Protein AF-A0A5M4D8Q6-F1 (afdb_monomer)

Solvent-accessible surface area (backbone atoms only — not comparable to full-atom values): 7150 Å² total; per-residue (Å²): 135,57,78,67,56,60,52,72,75,38,63,67,59,57,53,52,53,50,51,51,53,50,52,52,51,51,51,49,52,65,60,58,70,63,72,73,56,84,80,39,69,74,54,36,68,34,76,40,55,29,28,26,74,84,74,64,50,70,49,75,44,43,38,43,59,52,50,52,53,61,66,71,42,83,76,75,71,53,87,88,40,45,39,64,17,92,81,54,85,54,40,50,34,22,37,47,70,52,62,68,62,36,52,53,50,41,50,52,52,40,54,51,52,49,56,53,51,53,51,59,63,74,76,108

pLDDT: mean 82.24, std 10.49, range [44.69, 95.62]

Secondary structure (DSSP, 8-state):
--HHHHHHH-HHHHHHHHHHHHHHHHHHHHHHGGG--TT-HHHHT-EEEEEETTT--EEEEEHHHHHHHHHHSSSPPPTTT-EEPTTTTT-EEEEESSHHHHHHHHHHHHHHHHHHHHHHHHT-

Structure (mmCIF, N/CA/C/O backbone):
data_AF-A0A5M4D8Q6-F1
#
_entry.id   AF-A0A5M4D8Q6-F1
#
loop_
_atom_site.group_PDB
_atom_site.id
_atom_site.type_symbol
_atom_site.label_atom_id
_atom_site.label_alt_id
_atom_site.label_comp_id
_atom_site.label_asym_id
_atom_site.label_entity_id
_atom_site.label_seq_id
_atom_site.pdbx_PDB_ins_code
_atom_site.Cartn_x
_atom_site.Cartn_y
_atom_site.Cartn_z
_atom_site.occupancy
_atom_site.B_iso_or_equiv
_atom_site.auth_seq_id
_atom_site.auth_comp_id
_atom_site.auth_asym_id
_atom_site.auth_atom_id
_atom_site.pdbx_PDB_model_num
ATOM 1 N N . MET A 1 1 ? 43.611 3.342 -40.815 1.00 54.69 1 MET A N 1
ATOM 2 C CA . MET A 1 1 ? 42.755 2.154 -41.016 1.00 54.69 1 MET A CA 1
ATOM 3 C C . MET A 1 1 ? 41.377 2.501 -40.494 1.00 54.69 1 MET A C 1
ATOM 5 O O . MET A 1 1 ? 41.271 2.893 -39.338 1.00 54.69 1 MET A O 1
ATOM 9 N N . GLY A 1 2 ? 40.369 2.525 -41.364 1.00 78.69 2 GLY A N 1
ATOM 10 C CA . GLY A 1 2 ? 39.044 3.018 -40.995 1.00 78.69 2 GLY A CA 1
ATOM 11 C C . GLY A 1 2 ? 38.310 2.025 -40.098 1.00 78.69 2 GLY A C 1
ATOM 12 O O . GLY A 1 2 ? 38.501 0.818 -40.215 1.00 78.69 2 GLY A O 1
ATOM 13 N N . VAL A 1 3 ? 37.409 2.518 -39.246 1.00 66.62 3 VAL A N 1
ATOM 14 C CA . VAL A 1 3 ? 36.523 1.686 -38.402 1.00 66.62 3 VAL A CA 1
ATOM 15 C C . VAL A 1 3 ? 35.747 0.652 -39.244 1.00 66.62 3 VAL A C 1
ATOM 17 O O . VAL A 1 3 ? 35.427 -0.437 -38.779 1.00 66.62 3 VAL A O 1
ATOM 20 N N . ARG A 1 4 ? 35.519 0.967 -40.525 1.00 69.12 4 ARG A N 1
ATOM 21 C CA . ARG A 1 4 ? 34.880 0.099 -41.523 1.00 69.12 4 ARG A CA 1
ATOM 22 C C . ARG A 1 4 ? 35.734 -1.114 -41.934 1.00 69.12 4 ARG A C 1
ATOM 24 O O . ARG A 1 4 ? 35.166 -2.182 -42.127 1.00 69.12 4 ARG A O 1
ATOM 31 N N . ASP A 1 5 ? 37.064 -0.991 -42.005 1.00 70.75 5 ASP A N 1
ATOM 32 C CA . ASP A 1 5 ? 37.962 -2.109 -42.365 1.00 70.75 5 ASP A CA 1
ATOM 33 C C . ASP A 1 5 ? 38.034 -3.162 -41.253 1.00 70.75 5 ASP A C 1
ATOM 35 O O . ASP A 1 5 ? 38.024 -4.366 -41.505 1.00 70.75 5 ASP A O 1
ATOM 39 N N . VAL A 1 6 ? 38.049 -2.705 -39.999 1.00 66.12 6 VAL A N 1
ATOM 40 C CA . VAL A 1 6 ? 38.068 -3.582 -38.820 1.00 66.12 6 VAL A CA 1
ATOM 41 C C . VAL A 1 6 ? 36.744 -4.343 -38.682 1.00 66.12 6 VAL A C 1
ATOM 43 O O . VAL A 1 6 ? 36.757 -5.520 -38.320 1.00 66.12 6 VAL A O 1
ATOM 46 N N . LEU A 1 7 ? 35.616 -3.710 -39.035 1.00 63.84 7 LEU A N 1
ATOM 47 C CA . LEU A 1 7 ? 34.303 -4.362 -39.058 1.00 63.84 7 LEU A CA 1
ATOM 48 C C . LEU A 1 7 ? 34.207 -5.460 -40.127 1.00 63.84 7 LEU A C 1
ATOM 50 O O . LEU A 1 7 ? 33.624 -6.508 -39.865 1.00 63.84 7 LEU A O 1
ATOM 54 N N . ASN A 1 8 ? 34.788 -5.243 -41.310 1.00 73.25 8 ASN A N 1
ATOM 55 C CA . ASN A 1 8 ? 34.714 -6.210 -42.409 1.00 73.25 8 ASN A CA 1
ATOM 56 C C . ASN A 1 8 ? 35.689 -7.390 -42.231 1.00 73.25 8 ASN A C 1
ATOM 58 O O . ASN A 1 8 ? 35.436 -8.493 -42.703 1.00 73.25 8 ASN A O 1
ATOM 62 N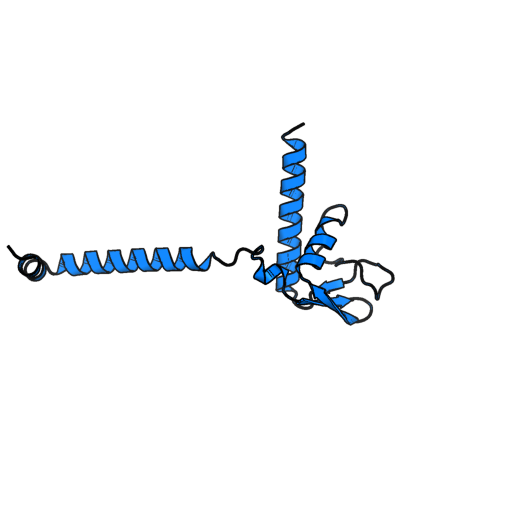 N . SER A 1 9 ? 36.798 -7.174 -41.517 1.00 77.62 9 SER A N 1
ATOM 63 C CA . SER A 1 9 ? 37.816 -8.198 -41.247 1.00 77.62 9 SER A CA 1
ATOM 64 C C . SER A 1 9 ? 37.359 -9.271 -40.249 1.00 77.62 9 SER A C 1
ATOM 66 O O . SER A 1 9 ? 37.830 -10.409 -40.308 1.00 77.62 9 SER A O 1
ATOM 68 N N . LYS A 1 10 ? 36.486 -8.922 -39.295 1.00 80.62 10 LYS A N 1
ATOM 69 C CA . LYS A 1 10 ? 36.161 -9.772 -38.139 1.00 80.62 10 LYS A CA 1
ATOM 70 C C . LYS A 1 10 ? 34.670 -9.685 -37.787 1.00 80.62 10 LYS A C 1
ATOM 72 O O . LYS A 1 10 ? 34.307 -8.982 -36.842 1.00 80.62 10 LYS A O 1
ATOM 77 N N . PRO A 1 11 ? 33.801 -10.447 -38.477 1.00 79.75 11 PRO A N 1
ATOM 78 C CA . PRO A 1 11 ? 32.352 -10.397 -38.260 1.00 79.75 11 PRO A CA 1
ATOM 79 C C . PRO A 1 11 ? 31.939 -10.750 -36.822 1.00 79.75 11 PRO A C 1
ATOM 81 O O . PRO A 1 11 ? 30.943 -10.234 -36.327 1.00 79.75 11 PRO A O 1
ATOM 84 N N . TRP A 1 12 ? 32.728 -11.557 -36.105 1.00 87.50 12 TRP A N 1
ATOM 85 C CA . TRP A 1 12 ? 32.473 -11.918 -34.703 1.00 87.50 12 TRP A CA 1
ATOM 86 C C . TRP A 1 12 ? 32.467 -10.718 -33.739 1.00 87.50 12 TRP A C 1
ATOM 88 O O . TRP A 1 12 ? 31.796 -10.775 -32.712 1.00 87.50 12 TRP A O 1
ATOM 98 N N . ILE A 1 13 ? 33.161 -9.622 -34.077 1.00 84.44 13 ILE A N 1
ATOM 99 C CA . ILE A 1 13 ? 33.186 -8.393 -33.267 1.00 84.44 13 ILE A CA 1
ATOM 100 C C . ILE A 1 13 ? 31.828 -7.681 -33.319 1.00 84.44 13 ILE A C 1
ATOM 102 O O . ILE A 1 13 ? 31.370 -7.131 -32.320 1.00 84.44 13 ILE A O 1
ATOM 106 N N . ALA A 1 14 ? 31.143 -7.716 -34.465 1.00 80.38 14 ALA A N 1
ATOM 107 C CA . ALA A 1 14 ? 29.808 -7.134 -34.581 1.00 80.38 14 ALA A CA 1
ATOM 108 C C . ALA A 1 14 ? 28.795 -7.882 -33.697 1.00 80.38 14 ALA A C 1
ATOM 110 O O . ALA A 1 14 ? 27.974 -7.256 -33.029 1.00 80.38 14 ALA A O 1
ATOM 111 N N . TRP A 1 15 ? 28.902 -9.213 -33.629 1.00 88.06 15 TRP A N 1
ATOM 112 C CA . TRP A 1 15 ? 28.044 -10.047 -32.785 1.00 88.06 15 TRP A CA 1
ATOM 113 C C . TRP A 1 15 ? 28.267 -9.812 -31.289 1.00 88.06 15 TRP A C 1
ATOM 115 O O . TRP A 1 15 ? 27.294 -9.730 -30.541 1.00 88.06 15 TRP A O 1
ATOM 125 N N . THR A 1 16 ? 29.515 -9.654 -30.836 1.00 90.81 16 THR A N 1
ATOM 126 C CA . THR A 1 16 ? 29.800 -9.358 -29.421 1.00 90.81 16 THR A CA 1
ATOM 127 C C . THR A 1 16 ? 29.303 -7.979 -29.009 1.00 90.81 16 THR A C 1
ATOM 129 O O . THR A 1 16 ? 28.709 -7.848 -27.940 1.00 90.81 16 THR A O 1
ATOM 132 N N . VAL A 1 17 ? 29.472 -6.961 -29.857 1.00 88.94 17 VAL A N 1
ATOM 133 C CA . VAL A 1 17 ? 28.940 -5.615 -29.589 1.00 88.94 17 VAL A CA 1
ATOM 134 C C . VAL A 1 17 ? 27.410 -5.623 -29.565 1.00 88.94 17 VAL A C 1
ATOM 136 O O . VAL A 1 17 ? 26.814 -5.009 -28.681 1.00 88.94 17 VAL A O 1
ATOM 139 N N . ALA A 1 18 ? 26.765 -6.357 -30.476 1.00 89.56 18 ALA A N 1
ATOM 140 C CA . ALA A 1 18 ? 25.313 -6.511 -30.482 1.00 89.56 18 ALA A CA 1
ATOM 141 C C . ALA A 1 18 ? 24.803 -7.204 -29.207 1.00 89.56 18 ALA A C 1
ATOM 143 O O . ALA A 1 18 ? 23.870 -6.710 -28.576 1.00 89.56 18 ALA A O 1
ATOM 144 N N . LEU A 1 19 ? 25.446 -8.295 -28.775 1.00 94.06 19 LEU A N 1
ATOM 145 C CA . LEU A 1 19 ? 25.101 -8.983 -27.524 1.00 94.06 19 LEU A CA 1
ATOM 146 C C . LEU A 1 19 ? 25.280 -8.083 -26.300 1.00 94.06 19 LEU A C 1
ATOM 148 O O . LEU A 1 19 ? 24.433 -8.082 -25.409 1.00 94.06 19 LEU A O 1
ATOM 152 N N . LEU A 1 20 ? 26.353 -7.292 -26.269 1.00 95.31 20 LEU A N 1
ATOM 153 C CA . LEU A 1 20 ? 26.600 -6.336 -25.196 1.00 95.31 20 LEU A CA 1
ATOM 154 C C . LEU A 1 20 ? 25.507 -5.259 -25.153 1.00 95.31 20 LEU A C 1
ATOM 156 O O . LEU A 1 20 ? 24.962 -4.979 -24.088 1.00 95.31 20 LEU A O 1
ATOM 160 N N . ALA A 1 21 ? 25.143 -4.695 -26.307 1.00 94.12 21 ALA A N 1
ATOM 161 C CA . ALA A 1 21 ? 24.087 -3.692 -26.406 1.00 94.12 21 ALA A CA 1
ATOM 162 C C . ALA A 1 21 ? 22.726 -4.245 -25.950 1.00 94.12 21 ALA A C 1
ATOM 164 O O . ALA A 1 21 ? 22.018 -3.584 -25.190 1.00 94.12 21 ALA A O 1
ATOM 165 N N . VAL A 1 22 ? 22.387 -5.479 -26.344 1.00 95.62 22 VAL A N 1
ATOM 166 C CA . VAL A 1 22 ? 21.167 -6.162 -25.885 1.00 95.62 22 VAL A CA 1
ATOM 167 C C . VAL A 1 22 ? 21.213 -6.413 -24.378 1.00 95.62 22 V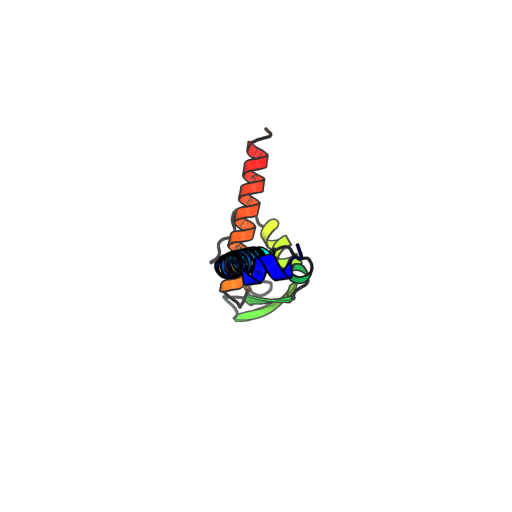AL A C 1
ATOM 169 O O . VAL A 1 22 ? 20.238 -6.126 -23.690 1.00 95.62 22 VAL A O 1
ATOM 172 N N . GLY A 1 23 ? 22.340 -6.880 -23.835 1.00 94.56 23 GLY A N 1
ATOM 173 C CA . GLY A 1 23 ? 22.498 -7.100 -22.395 1.00 94.56 23 GLY A CA 1
ATOM 174 C C . GLY A 1 23 ? 22.308 -5.820 -21.577 1.00 94.56 23 GLY A C 1
ATOM 175 O O . GLY A 1 23 ? 21.616 -5.829 -20.559 1.00 94.56 23 GLY A O 1
ATOM 176 N N . VAL A 1 24 ? 22.851 -4.698 -22.056 1.00 93.62 24 VAL A N 1
ATOM 177 C CA . VAL A 1 24 ? 22.652 -3.379 -21.440 1.00 93.62 24 VAL A CA 1
ATOM 178 C C . VAL A 1 24 ? 21.182 -2.960 -21.517 1.00 93.62 24 VAL A C 1
ATOM 180 O O . VAL A 1 24 ? 20.620 -2.549 -20.505 1.00 93.62 24 VAL A O 1
ATOM 183 N N . ALA A 1 25 ? 20.528 -3.120 -22.671 1.00 90.81 25 ALA A N 1
ATOM 184 C CA . ALA A 1 25 ? 19.109 -2.800 -22.829 1.00 90.81 25 ALA A CA 1
ATOM 185 C C . ALA A 1 25 ? 18.212 -3.629 -21.891 1.00 90.81 25 ALA A C 1
ATOM 187 O O . ALA A 1 25 ? 17.318 -3.077 -21.251 1.00 90.81 25 ALA A O 1
ATOM 188 N N . VAL A 1 26 ? 18.486 -4.930 -21.743 1.00 92.25 26 VAL A N 1
ATOM 189 C CA . VAL A 1 26 ? 17.783 -5.812 -20.797 1.00 92.25 26 VAL A CA 1
ATOM 190 C C . VAL A 1 26 ? 17.994 -5.347 -19.357 1.00 92.25 26 VAL A C 1
ATOM 192 O O . VAL A 1 26 ? 17.037 -5.280 -18.588 1.00 92.25 26 VAL A O 1
ATOM 195 N N . LEU A 1 27 ? 19.219 -4.965 -18.988 1.00 90.00 27 LEU A N 1
ATOM 196 C CA . LEU A 1 27 ? 19.510 -4.443 -17.653 1.00 90.00 27 LEU A CA 1
ATOM 197 C C . LEU A 1 27 ? 18.719 -3.160 -17.375 1.00 90.00 27 LEU A C 1
ATOM 199 O O . LEU A 1 27 ? 18.109 -3.046 -16.312 1.00 90.00 27 LEU A O 1
ATOM 203 N N . PHE A 1 28 ? 18.674 -2.224 -18.327 1.00 89.06 28 PHE A N 1
ATOM 204 C CA . PHE A 1 28 ? 17.869 -1.007 -18.208 1.00 89.06 28 PHE A CA 1
ATOM 205 C C . PHE A 1 28 ? 16.370 -1.294 -18.144 1.00 89.06 28 PHE A C 1
ATOM 207 O O . PHE A 1 28 ? 15.679 -0.649 -17.363 1.00 89.06 28 PHE A O 1
ATOM 214 N N . TYR A 1 29 ? 15.870 -2.277 -18.894 1.00 84.06 29 TYR A N 1
ATOM 215 C CA . TYR A 1 29 ? 14.465 -2.680 -18.842 1.00 84.06 29 TYR A CA 1
ATOM 216 C C . TYR A 1 29 ? 14.082 -3.230 -17.461 1.00 84.06 29 TYR A C 1
ATOM 218 O O . TYR A 1 29 ? 13.100 -2.795 -16.861 1.00 84.06 29 TYR A O 1
ATOM 226 N N . ILE A 1 30 ? 14.906 -4.127 -16.909 1.00 84.56 30 ILE A N 1
ATOM 227 C CA . ILE A 1 30 ? 14.675 -4.708 -15.580 1.00 84.56 30 ILE A CA 1
ATOM 228 C C . ILE A 1 30 ? 14.780 -3.631 -14.490 1.00 84.56 30 ILE A C 1
ATOM 230 O O . ILE A 1 30 ? 13.985 -3.628 -13.554 1.00 84.56 30 ILE A O 1
ATOM 234 N N . ARG A 1 31 ? 15.728 -2.690 -14.602 1.00 76.88 31 ARG A N 1
ATOM 235 C CA . ARG A 1 31 ? 15.878 -1.600 -13.623 1.00 76.88 31 ARG A CA 1
ATOM 236 C C . ARG A 1 31 ? 14.794 -0.525 -13.738 1.00 76.88 31 ARG A C 1
ATOM 238 O O . ARG A 1 31 ? 14.374 0.001 -12.713 1.00 76.88 31 ARG A O 1
ATOM 245 N N . GLY A 1 32 ? 14.362 -0.192 -14.953 1.00 66.94 32 GLY A N 1
ATOM 246 C CA . GLY A 1 32 ? 13.392 0.873 -15.229 1.00 66.94 32 GLY A CA 1
ATOM 247 C C . GLY A 1 32 ? 11.969 0.530 -14.792 1.00 66.94 32 GLY A C 1
ATOM 248 O O . GLY A 1 32 ? 11.231 1.408 -14.355 1.00 66.94 32 GLY A O 1
ATOM 249 N N . ASN A 1 33 ? 11.596 -0.752 -14.800 1.00 59.84 33 ASN A N 1
ATOM 250 C CA . ASN A 1 33 ? 10.279 -1.184 -14.324 1.00 59.84 33 ASN A CA 1
ATOM 251 C C . ASN A 1 33 ? 10.104 -1.128 -12.792 1.00 59.84 33 ASN A C 1
ATOM 253 O O . ASN A 1 33 ? 8.983 -1.258 -12.303 1.00 59.84 33 ASN A O 1
ATOM 257 N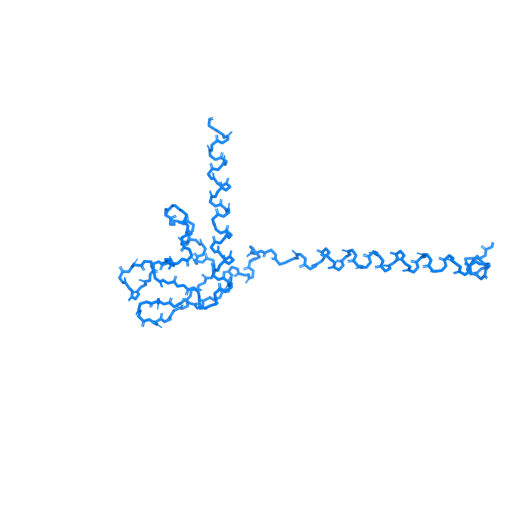 N . SER A 1 34 ? 11.166 -0.880 -12.021 1.00 55.81 34 SER A N 1
ATOM 258 C CA . SER A 1 34 ? 11.095 -0.744 -10.555 1.00 55.81 34 SER A CA 1
ATOM 259 C C . SER A 1 34 ? 10.578 0.622 -10.081 1.00 55.81 34 SER A C 1
ATOM 261 O O . SER A 1 34 ? 10.538 0.884 -8.881 1.00 55.81 34 SER A O 1
ATOM 263 N N . GLN A 1 35 ? 10.178 1.512 -10.995 1.00 49.53 35 GLN A N 1
ATOM 264 C CA . GLN A 1 35 ? 9.836 2.908 -10.692 1.00 49.53 35 GLN A CA 1
ATOM 265 C C . GLN A 1 35 ? 8.421 3.114 -10.122 1.00 49.53 35 GLN A C 1
ATOM 267 O O . GLN A 1 35 ? 7.987 4.243 -9.909 1.00 49.53 35 GLN A O 1
ATOM 272 N N . SER A 1 3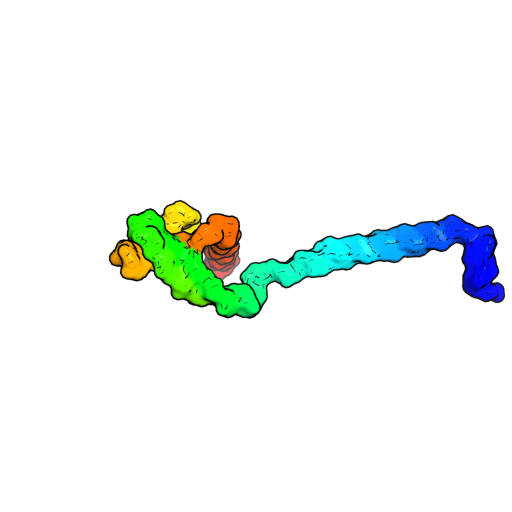6 ? 7.704 2.037 -9.802 1.00 52.81 36 SER A N 1
ATOM 273 C CA . SER A 1 36 ? 6.423 2.112 -9.096 1.00 52.81 36 SER A CA 1
ATOM 274 C C . SER A 1 36 ? 6.628 2.126 -7.583 1.00 52.81 36 SER A C 1
ATOM 276 O O . SER A 1 36 ? 6.095 1.264 -6.885 1.00 52.81 36 SER A O 1
ATOM 278 N N . ALA A 1 37 ? 7.388 3.094 -7.061 1.00 56.97 37 ALA A N 1
ATOM 279 C CA . ALA A 1 37 ? 7.464 3.284 -5.616 1.00 56.97 37 ALA A CA 1
ATOM 280 C C . ALA A 1 37 ? 6.024 3.419 -5.067 1.00 56.97 37 ALA A C 1
ATOM 282 O O . ALA A 1 37 ? 5.240 4.204 -5.610 1.00 56.97 37 ALA A O 1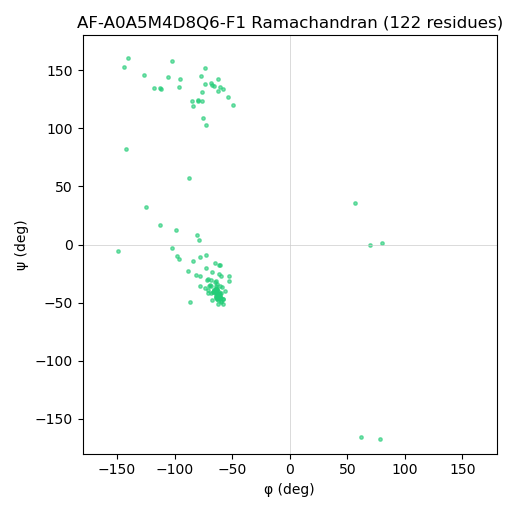
ATOM 283 N N . PRO A 1 38 ? 5.622 2.631 -4.054 1.00 57.62 38 PRO A N 1
ATOM 284 C CA . PRO A 1 38 ? 4.263 2.683 -3.506 1.00 57.62 38 PRO A CA 1
ATOM 285 C C . PRO A 1 38 ? 3.903 4.064 -2.930 1.00 57.62 38 PRO A C 1
ATOM 287 O O . PRO A 1 38 ? 2.723 4.384 -2.839 1.00 57.62 38 PRO A O 1
ATOM 290 N N . ASP A 1 39 ? 4.916 4.890 -2.654 1.00 61.75 39 ASP A N 1
ATOM 291 C CA . ASP A 1 39 ? 4.837 6.227 -2.056 1.00 61.75 39 ASP A CA 1
ATOM 292 C C . ASP A 1 39 ? 4.906 7.389 -3.070 1.00 61.75 39 ASP A C 1
ATOM 294 O O . ASP A 1 39 ? 5.123 8.542 -2.698 1.00 61.75 39 ASP A O 1
ATOM 298 N N . SER A 1 40 ? 4.772 7.129 -4.377 1.00 68.88 40 SER A N 1
ATOM 299 C CA . SER A 1 40 ? 4.697 8.223 -5.359 1.00 68.88 40 SER A CA 1
ATOM 300 C C . SER A 1 40 ? 3.523 9.150 -5.018 1.00 68.88 40 SER A C 1
ATOM 302 O O . SER A 1 40 ? 2.421 8.651 -4.782 1.00 68.88 40 SER A O 1
ATOM 304 N N . MET A 1 41 ? 3.722 10.474 -5.041 1.00 71.06 41 MET A N 1
ATOM 305 C CA . MET A 1 41 ? 2.661 11.448 -4.721 1.00 71.06 41 MET A CA 1
ATOM 306 C C . MET A 1 41 ? 1.380 11.228 -5.540 1.00 71.06 41 MET A C 1
ATOM 308 O O . MET A 1 41 ? 0.281 11.413 -5.021 1.00 71.06 41 MET A O 1
ATOM 312 N N . ASP A 1 42 ? 1.517 10.738 -6.774 1.00 75.88 42 ASP A N 1
ATOM 313 C CA . ASP A 1 42 ? 0.393 10.380 -7.643 1.00 75.88 42 ASP A CA 1
ATOM 314 C C . ASP A 1 42 ? -0.457 9.224 -7.098 1.00 75.88 42 ASP A C 1
ATOM 316 O O . ASP A 1 42 ? -1.660 9.195 -7.315 1.00 75.88 42 ASP A O 1
ATOM 320 N N . LYS A 1 43 ? 0.134 8.271 -6.367 1.00 76.44 43 LYS A N 1
ATOM 321 C CA . LYS A 1 43 ? -0.607 7.168 -5.727 1.00 76.44 43 LYS A CA 1
ATOM 322 C C . LYS A 1 43 ? -1.313 7.626 -4.459 1.00 76.44 43 LYS A C 1
ATOM 324 O O . LYS A 1 43 ? -2.413 7.159 -4.185 1.00 76.44 43 LYS A O 1
ATOM 329 N N . LEU A 1 44 ? -0.709 8.534 -3.693 1.00 81.56 44 LEU A N 1
ATOM 330 C CA . LEU A 1 44 ? -1.316 9.064 -2.469 1.00 81.56 44 LEU A CA 1
ATOM 331 C C . LEU A 1 44 ? -2.537 9.941 -2.775 1.00 81.56 44 LEU A C 1
ATOM 333 O O . LEU A 1 44 ? -3.480 9.950 -1.992 1.00 81.56 44 LEU A O 1
ATOM 337 N N . SER A 1 45 ? -2.570 10.626 -3.922 1.00 85.12 45 SER A N 1
ATOM 338 C CA . SER A 1 45 ? -3.721 11.437 -4.342 1.00 85.12 45 SER A CA 1
ATOM 339 C C . SER A 1 45 ? -4.892 10.623 -4.919 1.00 85.12 45 SER A C 1
ATOM 341 O O . SER A 1 45 ? -5.985 11.169 -5.074 1.00 85.12 45 SER A O 1
ATOM 343 N N . GLN A 1 46 ? -4.705 9.325 -5.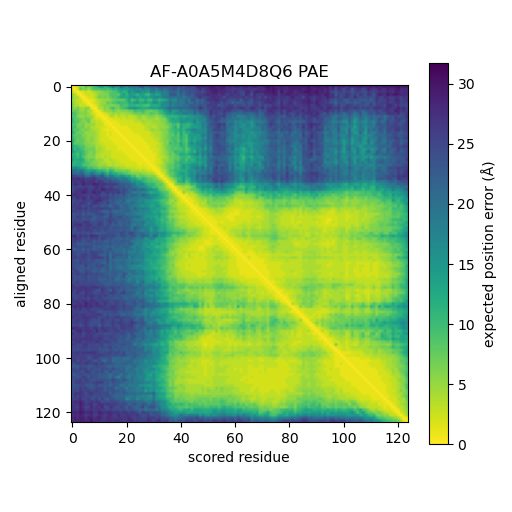196 1.00 86.25 46 GLN A N 1
ATOM 344 C CA . GLN A 1 46 ? -5.751 8.467 -5.757 1.00 86.25 46 GLN A CA 1
ATOM 345 C C . GLN A 1 46 ? -6.915 8.270 -4.784 1.00 86.25 46 GLN A C 1
ATOM 347 O O . GLN A 1 46 ? -6.725 8.001 -3.597 1.00 86.25 46 GLN A O 1
ATOM 352 N N . MET A 1 47 ? -8.134 8.353 -5.314 1.00 89.44 47 MET A N 1
ATOM 353 C CA . MET A 1 47 ? -9.342 7.955 -4.597 1.00 89.44 47 MET A CA 1
ATOM 354 C C . MET A 1 47 ? -9.438 6.430 -4.582 1.00 89.44 47 MET A C 1
ATOM 356 O O . MET A 1 47 ? -9.281 5.780 -5.616 1.00 89.44 47 MET A O 1
ATOM 360 N N . VAL A 1 48 ? -9.681 5.860 -3.404 1.00 90.31 48 VAL A N 1
ATOM 361 C CA . VAL A 1 48 ? -9.890 4.424 -3.209 1.00 90.31 48 VAL A CA 1
ATOM 362 C C . VAL A 1 48 ? -11.290 4.174 -2.671 1.00 90.31 48 VAL A C 1
ATOM 364 O O . VAL A 1 48 ? -11.747 4.838 -1.739 1.00 90.31 48 VAL A O 1
ATOM 367 N N . THR A 1 49 ? -11.967 3.191 -3.256 1.00 91.62 49 THR A N 1
ATOM 368 C CA . THR A 1 49 ? -13.283 2.743 -2.803 1.00 91.62 49 THR A CA 1
ATOM 369 C C . THR A 1 49 ? -13.116 1.723 -1.688 1.00 91.62 49 THR A C 1
ATOM 371 O O . THR A 1 49 ? -12.457 0.688 -1.847 1.00 91.62 49 THR A O 1
ATOM 374 N N . ILE A 1 50 ? -13.727 2.014 -0.549 1.00 90.50 50 ILE A N 1
ATOM 375 C CA . ILE A 1 50 ? -13.719 1.167 0.636 1.00 90.50 50 ILE A CA 1
ATOM 376 C C . ILE A 1 50 ? -15.127 0.656 0.852 1.00 90.50 50 ILE A C 1
ATOM 378 O O . ILE A 1 50 ? -16.090 1.414 0.788 1.00 90.50 50 ILE A O 1
ATOM 382 N N . ARG A 1 51 ? -15.238 -0.637 1.134 1.00 90.19 51 ARG A N 1
ATOM 383 C CA . ARG A 1 51 ? -16.493 -1.318 1.424 1.00 90.19 51 ARG A CA 1
ATOM 384 C C . ARG A 1 51 ? -16.521 -1.747 2.881 1.00 90.19 51 ARG A C 1
ATOM 386 O O . ARG A 1 51 ? -15.558 -2.328 3.380 1.00 90.19 51 ARG A O 1
ATOM 393 N N . CYS A 1 52 ? -17.638 -1.496 3.554 1.00 89.50 52 CYS A N 1
ATOM 394 C CA . CYS A 1 52 ? -17.914 -2.069 4.865 1.00 89.50 52 CYS A CA 1
ATOM 395 C C . CYS A 1 52 ? -18.313 -3.536 4.689 1.00 89.50 52 CYS A C 1
ATOM 397 O O . CYS A 1 52 ? -19.263 -3.837 3.966 1.00 89.50 52 CYS A O 1
ATOM 399 N N . THR A 1 53 ? -17.609 -4.456 5.345 1.00 86.88 53 THR A N 1
ATOM 400 C CA . THR A 1 53 ? -17.910 -5.894 5.270 1.00 86.88 53 THR A CA 1
ATOM 401 C C . THR A 1 53 ? -19.234 -6.273 5.931 1.00 86.88 53 THR A C 1
ATOM 403 O O . THR A 1 53 ? -19.815 -7.288 5.561 1.00 86.88 53 THR A O 1
ATOM 406 N N . GLU A 1 54 ? -19.728 -5.466 6.873 1.00 85.56 54 GLU A N 1
ATOM 407 C CA . GLU A 1 54 ? -20.986 -5.723 7.583 1.00 85.56 54 GLU A CA 1
ATOM 408 C C . GLU A 1 54 ? -22.207 -5.175 6.843 1.00 85.56 54 GLU A C 1
ATOM 410 O O . GLU A 1 54 ? -23.193 -5.885 6.668 1.00 85.56 54 GLU A O 1
ATOM 415 N N . THR A 1 55 ? -22.158 -3.912 6.410 1.00 86.38 55 THR A N 1
ATOM 416 C CA . THR A 1 55 ? -23.311 -3.243 5.783 1.00 86.38 55 THR A CA 1
ATOM 417 C C . THR A 1 55 ? -23.286 -3.295 4.260 1.00 86.38 55 THR A C 1
ATOM 419 O O . THR A 1 55 ? -24.275 -2.947 3.620 1.00 86.38 55 THR A O 1
ATOM 422 N N . GLY A 1 56 ? -22.156 -3.681 3.660 1.00 86.25 56 GLY A N 1
ATOM 423 C CA . GLY A 1 56 ? -21.946 -3.649 2.212 1.00 86.25 56 GLY A CA 1
ATOM 424 C C . GLY A 1 56 ? -21.842 -2.239 1.627 1.00 86.25 56 GLY A C 1
ATOM 425 O O . GLY A 1 56 ? -21.641 -2.104 0.423 1.00 86.25 56 GLY A O 1
ATOM 426 N N . GLN A 1 57 ? -21.962 -1.194 2.451 1.00 88.88 57 GLN A N 1
ATOM 427 C CA . GLN A 1 57 ? -21.919 0.185 1.985 1.00 88.88 57 GLN A CA 1
ATOM 428 C C . GLN A 1 57 ? -20.503 0.589 1.600 1.0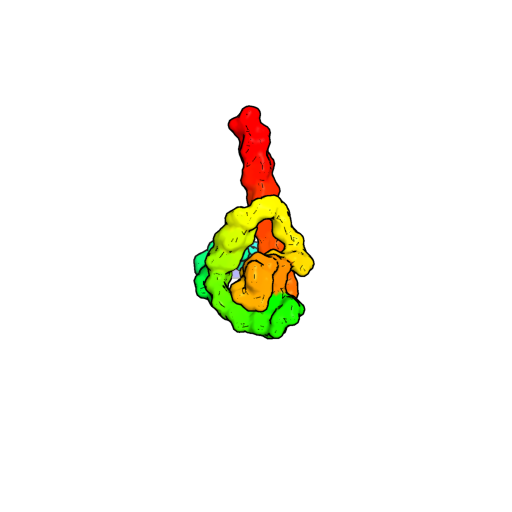0 88.88 57 GLN A C 1
ATOM 430 O O . GLN A 1 57 ? -19.528 0.276 2.293 1.00 88.88 57 GLN A O 1
ATOM 435 N N . GLU A 1 58 ? -20.415 1.311 0.492 1.00 91.62 58 GLU A N 1
ATOM 436 C CA . GLU A 1 58 ? -19.163 1.791 -0.062 1.00 91.62 58 GLU A CA 1
ATOM 437 C C . GLU A 1 58 ? -19.005 3.284 0.185 1.00 91.62 58 GLU A C 1
ATOM 439 O O . GLU A 1 58 ? -19.966 4.056 0.181 1.00 91.62 58 GLU A O 1
ATOM 444 N N . TRP A 1 59 ? -17.772 3.699 0.427 1.00 91.62 59 TRP A N 1
ATOM 445 C CA . TRP A 1 59 ? -17.405 5.099 0.428 1.00 91.62 59 TRP A CA 1
ATOM 446 C C . TRP A 1 59 ? -16.018 5.272 -0.146 1.00 91.62 59 TRP A C 1
ATOM 448 O O . TRP A 1 59 ? -15.164 4.392 -0.055 1.00 91.62 59 TRP A O 1
ATOM 458 N N . GLU A 1 60 ? -15.795 6.441 -0.714 1.00 91.56 60 GLU A N 1
ATOM 459 C CA . GLU A 1 60 ? -14.495 6.799 -1.240 1.00 91.56 60 GLU A CA 1
ATOM 460 C C . GLU A 1 60 ? -13.722 7.601 -0.201 1.00 91.56 60 GLU A C 1
ATOM 462 O O . GLU A 1 60 ? -14.285 8.423 0.531 1.00 91.56 60 GLU A O 1
ATOM 467 N N . MET A 1 61 ? -12.420 7.352 -0.134 1.00 89.88 61 MET A N 1
ATOM 468 C CA . MET A 1 61 ? -11.488 8.243 0.540 1.00 89.88 61 MET A CA 1
ATOM 469 C C . MET A 1 61 ? -10.200 8.343 -0.259 1.00 89.88 61 MET A C 1
ATOM 471 O O . MET A 1 61 ? -9.872 7.477 -1.069 1.00 89.88 61 MET A O 1
ATOM 475 N N . ASN A 1 62 ? -9.448 9.400 0.002 1.00 91.56 62 ASN A N 1
ATOM 476 C CA . ASN A 1 62 ? -8.128 9.561 -0.570 1.00 91.56 62 ASN A CA 1
ATOM 477 C C . ASN A 1 62 ? -7.157 8.516 0.021 1.00 91.56 62 ASN A C 1
ATOM 479 O O . ASN A 1 62 ? -7.175 8.251 1.226 1.00 91.56 62 ASN A O 1
ATOM 483 N N . ARG A 1 63 ? -6.294 7.921 -0.810 1.00 88.81 63 ARG A N 1
ATOM 484 C CA . ARG A 1 63 ? -5.334 6.893 -0.377 1.00 88.81 63 ARG A CA 1
ATOM 485 C C . ARG A 1 63 ? -4.357 7.409 0.680 1.00 88.81 63 ARG A C 1
ATOM 487 O O . ARG A 1 63 ? -4.019 6.664 1.596 1.00 88.81 63 ARG A O 1
ATOM 494 N N . GLY A 1 64 ? -3.939 8.668 0.590 1.00 88.56 64 GLY A N 1
ATOM 495 C CA . GLY A 1 64 ? -3.137 9.332 1.614 1.00 88.56 64 GLY A CA 1
ATOM 496 C C . GLY A 1 64 ? -3.849 9.374 2.967 1.00 88.56 64 GLY A C 1
ATOM 497 O O . GLY A 1 64 ? -3.265 8.971 3.970 1.00 88.56 64 GLY A O 1
ATOM 498 N N . GLN A 1 65 ? -5.134 9.745 2.989 1.00 88.00 65 GLN A N 1
ATOM 499 C CA . GLN A 1 65 ? -5.947 9.729 4.217 1.00 88.00 65 GLN A CA 1
ATOM 500 C C . GLN A 1 65 ? -6.105 8.312 4.782 1.00 88.00 65 GLN A C 1
ATOM 502 O O . GLN A 1 65 ? -6.035 8.115 5.994 1.00 88.00 65 GLN A O 1
ATOM 507 N N . LEU A 1 66 ? -6.278 7.309 3.913 1.00 89.81 66 LEU A N 1
ATOM 508 C CA . LEU A 1 66 ? -6.317 5.908 4.329 1.00 89.81 66 LEU A CA 1
ATOM 509 C C . LEU A 1 66 ? -5.010 5.492 5.013 1.00 89.81 66 LEU A C 1
ATOM 511 O O . LEU A 1 66 ? -5.035 4.876 6.078 1.00 89.81 66 LEU A O 1
ATOM 515 N N . MET A 1 67 ? -3.870 5.814 4.398 1.00 88.00 67 MET A N 1
ATOM 516 C CA . MET A 1 67 ? -2.552 5.501 4.947 1.00 88.00 67 MET A CA 1
ATOM 517 C C . MET A 1 67 ? -2.320 6.174 6.295 1.00 88.00 67 MET A C 1
ATOM 519 O O . MET A 1 67 ? -1.840 5.529 7.224 1.00 88.00 67 MET A O 1
ATOM 523 N N . GLU A 1 68 ? -2.687 7.446 6.412 1.00 88.31 68 GLU A N 1
ATOM 524 C CA . GLU A 1 68 ? -2.600 8.199 7.658 1.00 88.31 68 GLU A CA 1
ATOM 525 C C . GLU A 1 68 ? -3.421 7.524 8.770 1.00 88.31 68 GLU A C 1
ATOM 527 O O . GLU A 1 68 ? -2.906 7.254 9.857 1.00 88.31 68 GLU A O 1
ATOM 532 N N . LEU A 1 69 ? -4.663 7.136 8.471 1.00 88.56 69 LEU A N 1
ATOM 533 C CA . LEU A 1 69 ? -5.545 6.450 9.416 1.00 88.56 69 LEU A CA 1
ATOM 534 C C . LEU A 1 69 ? -4.955 5.106 9.877 1.00 88.56 69 LEU A C 1
ATOM 536 O O . LEU A 1 69 ? -4.921 4.807 11.073 1.00 88.56 69 LEU A O 1
ATOM 540 N N . LEU A 1 70 ? -4.427 4.317 8.938 1.00 88.94 70 LEU A N 1
ATOM 541 C CA . LEU A 1 70 ? -3.762 3.044 9.229 1.00 8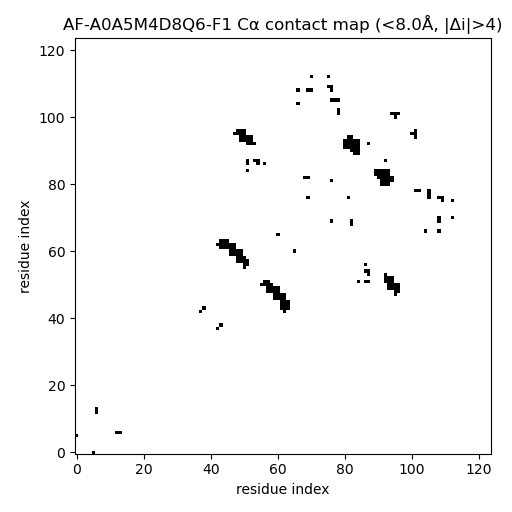8.94 70 LEU A CA 1
ATOM 542 C C . LEU A 1 70 ? -2.492 3.226 10.073 1.00 88.94 70 LEU A C 1
ATOM 544 O O . LEU A 1 70 ? -2.191 2.393 10.931 1.00 88.94 70 LEU A O 1
ATOM 548 N N . MET A 1 71 ? -1.746 4.310 9.863 1.00 86.88 71 MET A N 1
ATOM 549 C CA . MET A 1 71 ? -0.557 4.634 10.651 1.00 86.88 71 MET A CA 1
ATOM 550 C C . MET A 1 71 ? -0.894 5.002 12.094 1.00 86.88 71 MET A C 1
ATOM 552 O O . MET A 1 71 ? -0.214 4.530 13.008 1.00 86.88 71 MET A O 1
ATOM 556 N N . TYR A 1 72 ? -1.954 5.785 12.306 1.00 86.75 72 TYR A N 1
ATOM 557 C CA . TYR A 1 72 ? -2.393 6.198 13.642 1.00 86.75 72 TYR A CA 1
ATOM 558 C C . TYR A 1 72 ? -3.043 5.078 14.456 1.00 86.75 72 TYR A C 1
ATOM 560 O O . TYR A 1 72 ? -3.080 5.156 15.686 1.00 86.75 72 TYR A O 1
ATOM 568 N N . GLN A 1 73 ? -3.530 4.019 13.808 1.00 84.31 73 GLN A N 1
ATOM 569 C CA . GLN A 1 73 ? -4.111 2.883 14.514 1.00 84.31 73 GLN A CA 1
ATOM 570 C C . GLN A 1 73 ? -3.060 2.193 15.411 1.00 84.31 73 GLN A C 1
ATOM 572 O O . GLN A 1 73 ? -1.952 1.892 14.949 1.00 84.31 73 GLN A O 1
ATOM 577 N N . PRO A 1 74 ? -3.378 1.900 16.686 1.00 82.25 74 PRO A N 1
ATOM 578 C CA . PRO A 1 74 ? -2.442 1.230 17.578 1.00 82.25 74 PRO A CA 1
ATOM 579 C C . PRO A 1 74 ? -2.179 -0.212 17.127 1.00 82.25 74 PRO A C 1
ATOM 581 O O . PRO A 1 74 ? -3.100 -0.955 16.791 1.00 82.25 74 PRO A O 1
ATOM 584 N N . GLY A 1 75 ? -0.909 -0.619 17.168 1.00 84.81 75 GLY A N 1
ATOM 585 C CA . GLY A 1 75 ? -0.485 -1.980 16.835 1.00 84.81 75 GLY A CA 1
ATOM 586 C C . GLY A 1 75 ? -0.409 -2.279 15.333 1.00 84.81 75 GLY A C 1
ATOM 587 O O . GLY A 1 75 ? -0.418 -1.382 14.485 1.00 84.81 75 GLY A O 1
ATOM 588 N N . MET A 1 76 ? -0.276 -3.568 15.020 1.00 86.44 76 MET A N 1
ATOM 589 C CA . MET A 1 76 ? -0.259 -4.068 13.643 1.00 86.44 76 MET A CA 1
ATOM 590 C C . MET A 1 76 ? -1.667 -4.098 13.061 1.00 86.44 76 MET A C 1
ATOM 592 O O . MET A 1 76 ? -2.636 -4.393 13.760 1.00 86.44 76 MET A O 1
ATOM 596 N N . ILE A 1 77 ? -1.760 -3.818 11.767 1.00 86.56 77 ILE A N 1
ATOM 597 C CA . ILE A 1 77 ? -3.008 -3.893 11.021 1.00 86.56 77 ILE A CA 1
ATOM 598 C C . ILE A 1 77 ? -3.280 -5.351 10.670 1.00 86.56 77 ILE A C 1
ATOM 600 O O . ILE A 1 77 ? -2.460 -6.016 10.034 1.00 86.56 77 ILE A O 1
ATOM 604 N N . ASP A 1 78 ? -4.447 -5.832 11.084 1.00 83.56 78 ASP A N 1
ATOM 605 C CA . ASP A 1 78 ? -4.955 -7.143 10.707 1.00 83.56 78 ASP A CA 1
ATOM 606 C C . ASP A 1 78 ? -5.660 -7.028 9.341 1.00 83.56 78 ASP A C 1
ATOM 608 O O . ASP A 1 78 ? -6.647 -6.291 9.224 1.00 83.56 78 ASP A O 1
ATOM 612 N N . PRO A 1 79 ? -5.199 -7.751 8.302 1.00 82.19 79 PRO A N 1
ATOM 613 C CA . PRO A 1 79 ? -5.805 -7.697 6.974 1.00 82.19 79 PRO A CA 1
ATOM 614 C C . PRO A 1 79 ? -7.265 -8.168 6.959 1.00 82.19 79 PRO A C 1
ATOM 616 O O . PRO A 1 79 ? -7.982 -7.863 6.008 1.00 82.19 79 PRO A O 1
ATOM 619 N N . THR A 1 80 ? -7.720 -8.884 7.991 1.00 81.50 80 THR A N 1
ATOM 620 C CA . THR A 1 80 ? -9.102 -9.364 8.108 1.00 81.50 80 THR A CA 1
ATOM 621 C C . THR A 1 80 ? -10.039 -8.370 8.788 1.00 81.50 80 THR A C 1
ATOM 623 O O . THR A 1 80 ? -11.245 -8.425 8.555 1.00 81.50 80 THR A O 1
ATOM 626 N N . LYS A 1 81 ? -9.507 -7.444 9.598 1.00 76.38 81 LYS A N 1
ATOM 627 C CA . LYS A 1 81 ? -10.313 -6.519 10.408 1.00 76.38 81 LYS A CA 1
ATOM 628 C C . LYS A 1 81 ? -10.497 -5.148 9.771 1.00 76.38 81 LYS A C 1
ATOM 630 O O . LYS A 1 81 ? -11.329 -4.402 10.239 1.00 76.38 81 LYS A O 1
ATOM 635 N N . GLY A 1 82 ? -9.812 -4.798 8.688 1.00 82.31 82 GLY A N 1
ATOM 636 C CA . GLY A 1 82 ? -10.100 -3.533 8.001 1.00 82.31 82 GLY A CA 1
ATOM 637 C C . GLY A 1 82 ? -9.868 -2.267 8.846 1.00 82.31 82 GLY A C 1
ATOM 638 O O . GLY A 1 82 ? -9.227 -2.290 9.896 1.00 82.31 82 GLY A O 1
ATOM 639 N N . ILE A 1 83 ? -10.404 -1.149 8.361 1.00 85.44 83 ILE A N 1
ATOM 640 C CA . ILE A 1 83 ? -10.380 0.175 8.987 1.00 85.44 83 ILE A CA 1
ATOM 641 C C . ILE A 1 83 ? -11.722 0.510 9.652 1.00 85.44 83 ILE A C 1
ATOM 643 O O . ILE A 1 83 ? -12.757 -0.034 9.249 1.00 85.44 83 ILE A O 1
ATOM 647 N N . PRO A 1 84 ? -11.748 1.433 10.628 1.00 85.38 84 PRO A N 1
ATOM 648 C CA . PRO A 1 84 ? -12.980 1.988 11.179 1.00 85.38 84 PRO A CA 1
ATOM 649 C C . PRO A 1 84 ? -13.942 2.450 10.080 1.00 85.38 84 PRO A C 1
ATOM 651 O O . PRO A 1 84 ? -13.609 3.309 9.262 1.00 85.38 84 PRO A O 1
ATOM 654 N N . SER A 1 85 ? -15.142 1.869 10.050 1.00 83.75 85 SER A N 1
ATOM 655 C CA . SER A 1 85 ? -16.180 2.272 9.104 1.00 83.75 85 SER A CA 1
ATOM 656 C C . SER A 1 85 ? -17.150 3.259 9.742 1.00 83.75 85 SER A C 1
ATOM 658 O O . SER A 1 85 ? -17.668 3.025 10.836 1.00 83.75 85 SER A O 1
ATOM 660 N N . LYS A 1 86 ? -17.493 4.315 8.998 1.00 79.62 86 LYS A N 1
ATOM 661 C CA . LYS A 1 86 ? -18.593 5.229 9.346 1.00 79.62 86 LYS A CA 1
ATOM 662 C C . LYS A 1 86 ? -19.972 4.554 9.329 1.00 79.62 86 LYS A C 1
ATOM 664 O O . LYS A 1 86 ? -20.920 5.098 9.877 1.00 79.62 86 LYS A O 1
ATOM 669 N N . PHE A 1 87 ? -20.071 3.376 8.713 1.00 81.31 87 PHE A N 1
ATOM 670 C CA . PHE A 1 87 ? -21.314 2.622 8.549 1.00 81.31 87 PHE A CA 1
ATOM 671 C C . PHE A 1 87 ? -21.456 1.449 9.524 1.00 81.31 87 PHE A C 1
ATOM 673 O O . PHE A 1 87 ? -22.485 0.787 9.518 1.00 81.31 87 PHE A O 1
ATOM 680 N N . ALA A 1 88 ? -20.443 1.191 10.353 1.00 81.88 88 ALA A N 1
ATOM 681 C CA . ALA A 1 88 ? -20.448 0.133 11.365 1.00 81.88 88 ALA A CA 1
ATOM 682 C C . ALA A 1 88 ? -20.151 0.689 12.765 1.00 81.88 88 ALA A C 1
ATOM 684 O O . ALA A 1 88 ? -19.491 0.029 13.566 1.00 81.88 88 ALA A O 1
ATOM 685 N N . GLU A 1 89 ? -20.577 1.929 13.033 1.00 81.81 89 GLU A N 1
ATOM 686 C CA . GLU A 1 89 ? -20.388 2.604 14.329 1.00 81.81 89 GLU A CA 1
ATOM 687 C C . GLU A 1 89 ? -18.909 2.689 14.757 1.00 81.81 89 GLU A C 1
ATOM 689 O O . GLU A 1 89 ? -18.560 2.561 15.926 1.00 81.81 89 GLU A O 1
ATOM 694 N N . GLY A 1 90 ? -18.003 2.871 13.791 1.00 78.75 90 GLY A N 1
ATOM 695 C CA . GLY A 1 90 ? -16.564 2.957 14.048 1.00 78.75 90 GLY A CA 1
ATOM 696 C C . GLY A 1 90 ? -15.868 1.607 14.237 1.00 78.75 90 GLY A C 1
ATOM 697 O O . GLY A 1 90 ? -14.652 1.581 14.431 1.00 78.75 90 GLY A O 1
ATOM 698 N N . ARG A 1 91 ? -16.582 0.477 14.124 1.00 83.38 91 ARG A N 1
ATOM 699 C CA . ARG A 1 91 ? -15.952 -0.850 14.125 1.00 83.38 91 ARG A CA 1
ATOM 700 C C . ARG A 1 91 ? -15.011 -1.007 12.926 1.00 83.38 91 ARG A C 1
ATOM 702 O O . ARG A 1 91 ? -15.337 -0.536 11.827 1.00 83.38 91 ARG A O 1
ATOM 709 N N . PRO A 1 92 ? -13.858 -1.678 13.108 1.00 83.31 92 PRO A N 1
ATOM 710 C CA . PRO A 1 92 ? -12.926 -1.926 12.027 1.00 83.31 92 PRO A CA 1
ATOM 711 C C . PRO A 1 92 ? -13.554 -2.990 11.120 1.00 83.31 92 PRO A C 1
ATOM 713 O O . PRO A 1 92 ? -13.670 -4.157 11.487 1.00 83.31 92 PRO A O 1
ATOM 716 N N . THR A 1 93 ? -14.089 -2.540 9.988 1.00 86.44 93 THR A N 1
ATOM 717 C CA . THR A 1 93 ? -14.837 -3.359 9.013 1.00 86.44 93 THR A CA 1
ATOM 718 C C . THR A 1 93 ? -14.676 -2.848 7.580 1.00 86.44 93 THR A C 1
ATOM 720 O O . THR A 1 93 ? -15.165 -3.466 6.639 1.00 86.44 93 THR A O 1
ATOM 723 N N . GLY A 1 94 ? -14.016 -1.704 7.379 1.00 84.94 94 GLY A N 1
ATOM 724 C CA . GLY A 1 94 ? -13.752 -1.138 6.064 1.00 84.94 94 GLY A CA 1
ATOM 725 C C . GLY A 1 94 ? -12.564 -1.812 5.392 1.00 84.94 94 GLY A C 1
ATOM 726 O O . GLY A 1 94 ? -11.465 -1.809 5.931 1.00 84.94 94 GLY A O 1
ATOM 727 N N . VAL A 1 95 ? -12.747 -2.352 4.198 1.00 88.94 95 VAL A N 1
ATOM 728 C CA . VAL A 1 95 ? -11.649 -2.891 3.384 1.00 88.94 95 VAL A CA 1
ATOM 729 C C . VAL A 1 95 ? -11.688 -2.260 2.003 1.00 88.94 95 VAL A C 1
ATOM 731 O O . VAL A 1 95 ? -12.767 -1.958 1.494 1.00 88.94 95 VAL A O 1
ATOM 734 N N . ILE A 1 96 ? -10.525 -2.044 1.385 1.00 89.06 96 ILE A N 1
ATOM 735 C CA . ILE A 1 96 ? -10.496 -1.633 -0.025 1.00 89.06 96 ILE A CA 1
ATOM 736 C C . ILE A 1 96 ? -11.158 -2.749 -0.842 1.00 89.06 96 ILE A C 1
ATOM 738 O O . ILE A 1 96 ? -10.897 -3.931 -0.608 1.00 89.06 96 ILE A O 1
ATOM 742 N N . VAL A 1 97 ? -12.029 -2.372 -1.782 1.00 88.06 97 V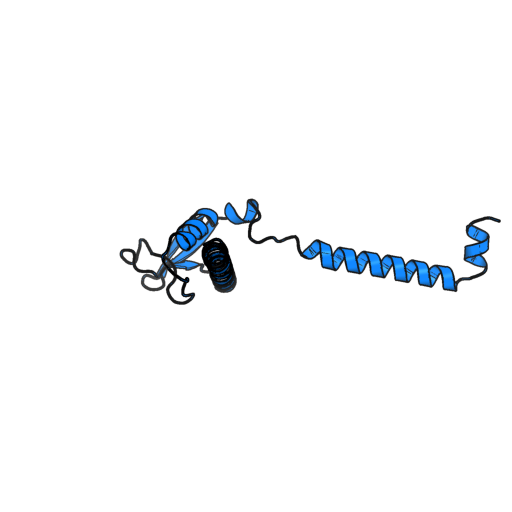AL A N 1
ATOM 743 C CA . VAL A 1 97 ? -12.765 -3.328 -2.631 1.00 88.06 97 VAL A CA 1
ATOM 744 C C . VAL A 1 97 ? -11.802 -4.260 -3.376 1.00 88.06 97 VAL A C 1
ATOM 746 O O . VAL A 1 97 ? -12.035 -5.468 -3.466 1.00 88.06 97 VAL A O 1
ATOM 749 N N . ASP A 1 98 ? -10.692 -3.706 -3.861 1.00 86.94 98 ASP A N 1
ATOM 750 C CA . ASP A 1 98 ? -9.591 -4.470 -4.430 1.00 86.94 98 ASP A CA 1
ATOM 751 C C . ASP A 1 98 ? -8.762 -5.153 -3.327 1.00 86.94 98 ASP A C 1
ATOM 753 O O . ASP A 1 98 ? -7.998 -4.526 -2.585 1.00 86.94 98 ASP A O 1
ATOM 757 N N . LYS A 1 99 ? -8.900 -6.481 -3.250 1.00 83.12 99 LYS A N 1
ATOM 758 C CA . LYS A 1 99 ? -8.195 -7.327 -2.279 1.00 83.12 99 LYS A CA 1
ATOM 759 C C . LYS A 1 99 ? -6.676 -7.314 -2.460 1.00 83.12 99 LYS A C 1
ATOM 761 O O . LYS A 1 99 ? -5.968 -7.423 -1.461 1.00 83.12 99 LYS A O 1
ATOM 766 N N . GLY A 1 100 ? -6.181 -7.207 -3.694 1.00 84.12 100 GLY A N 1
ATOM 767 C CA . GLY A 1 100 ? -4.744 -7.162 -3.971 1.00 84.12 100 GLY A CA 1
ATOM 768 C C . GLY A 1 100 ? -4.137 -5.876 -3.423 1.00 84.12 100 GLY A C 1
ATOM 769 O O . GLY A 1 100 ? -3.173 -5.916 -2.658 1.00 84.12 100 GLY A O 1
ATOM 770 N N . VAL A 1 101 ? -4.788 -4.747 -3.714 1.00 84.31 101 VAL A N 1
ATOM 771 C CA . VAL A 1 101 ? -4.378 -3.426 -3.215 1.00 84.31 101 VAL A CA 1
ATOM 772 C C . VAL A 1 101 ? -4.476 -3.352 -1.690 1.00 84.31 101 VAL A C 1
ATOM 774 O O . VAL A 1 101 ? -3.597 -2.777 -1.043 1.00 84.31 101 VAL A O 1
ATOM 777 N N . TRP A 1 102 ? -5.506 -3.957 -1.092 1.00 88.44 102 TRP A N 1
ATOM 778 C CA . TRP A 1 102 ? -5.653 -4.016 0.362 1.00 88.44 102 TRP A CA 1
ATOM 779 C C . TRP A 1 102 ? -4.501 -4.771 1.031 1.00 88.44 102 TRP A C 1
ATOM 781 O O . TRP A 1 102 ? -3.867 -4.242 1.943 1.00 88.44 102 TRP A O 1
ATOM 791 N N . GLN A 1 103 ? -4.194 -5.983 0.562 1.00 88.31 103 GLN A N 1
ATOM 792 C CA . GLN A 1 103 ? -3.114 -6.800 1.121 1.00 88.31 103 GLN A CA 1
ATOM 793 C C . GLN A 1 103 ? -1.750 -6.122 0.991 1.00 88.31 103 GLN A C 1
ATOM 795 O O . GLN A 1 103 ? -0.975 -6.120 1.949 1.00 88.31 103 GLN A O 1
ATOM 800 N N . GLU A 1 104 ? -1.471 -5.515 -0.164 1.00 87.50 104 GLU A N 1
ATOM 801 C CA . GLU A 1 104 ? -0.240 -4.759 -0.388 1.00 87.50 104 GLU A CA 1
ATOM 802 C C . GLU A 1 104 ? -0.133 -3.575 0.583 1.00 87.50 104 GLU A C 1
ATOM 804 O O . GLU A 1 104 ? 0.902 -3.385 1.219 1.00 87.50 104 GLU A O 1
ATOM 809 N N . THR A 1 105 ? -1.226 -2.828 0.762 1.00 87.75 105 THR A N 1
ATOM 810 C CA . THR A 1 105 ? -1.276 -1.665 1.660 1.00 87.75 105 THR A CA 1
ATOM 811 C C . THR A 1 105 ? -1.064 -2.072 3.119 1.00 87.75 105 THR A C 1
ATOM 813 O O . THR A 1 105 ? -0.252 -1.464 3.814 1.00 87.75 105 THR A O 1
ATOM 816 N N . VAL A 1 106 ? -1.739 -3.128 3.586 1.00 88.69 106 VAL A N 1
ATOM 817 C CA . VAL A 1 106 ? -1.582 -3.648 4.956 1.00 88.69 106 VAL A CA 1
ATOM 818 C C . VAL A 1 106 ? -0.152 -4.118 5.205 1.00 88.69 106 VAL A C 1
ATOM 820 O O . VAL A 1 106 ? 0.435 -3.779 6.233 1.00 88.69 106 VAL A O 1
ATOM 823 N N . LYS A 1 107 ? 0.424 -4.870 4.258 1.00 90.62 107 LYS A N 1
ATOM 824 C CA . LYS A 1 107 ? 1.814 -5.330 4.342 1.00 90.62 107 LYS A CA 1
ATOM 825 C C . LYS A 1 107 ? 2.769 -4.143 4.455 1.00 90.62 107 LYS A C 1
ATOM 827 O O . LYS A 1 107 ? 3.558 -4.090 5.390 1.00 90.62 107 LYS A O 1
ATOM 832 N N . TYR A 1 108 ? 2.637 -3.173 3.554 1.00 87.75 108 TYR A N 1
ATOM 833 C CA . TYR A 1 108 ? 3.472 -1.977 3.527 1.00 87.75 108 TYR A CA 1
ATOM 834 C C . TYR A 1 108 ? 3.398 -1.178 4.840 1.00 87.75 108 TYR A C 1
ATOM 836 O O . TYR A 1 108 ? 4.431 -0.832 5.413 1.00 87.75 108 TYR A O 1
ATOM 844 N N . VAL A 1 109 ? 2.195 -0.942 5.376 1.00 89.44 109 VAL A N 1
ATOM 845 C CA . VAL A 1 109 ? 2.029 -0.224 6.652 1.00 89.44 109 VAL A CA 1
ATOM 846 C C . VAL A 1 109 ? 2.649 -1.001 7.817 1.00 89.44 109 VAL A C 1
ATOM 848 O O . VAL A 1 109 ? 3.320 -0.407 8.662 1.00 89.44 109 VAL A O 1
ATOM 851 N N . ASN A 1 110 ? 2.461 -2.321 7.876 1.00 90.81 110 ASN A N 1
ATOM 852 C CA . ASN A 1 110 ? 3.054 -3.149 8.927 1.00 90.81 110 ASN A CA 1
ATOM 853 C C . ASN A 1 110 ? 4.590 -3.163 8.850 1.00 90.81 110 ASN A C 1
ATOM 855 O O . ASN A 1 110 ? 5.250 -3.049 9.886 1.00 90.81 110 ASN A O 1
ATOM 859 N N . ASP A 1 111 ? 5.160 -3.222 7.643 1.00 90.69 111 ASP A N 1
ATOM 860 C CA . ASP A 1 111 ? 6.606 -3.112 7.421 1.00 90.69 111 ASP A CA 1
ATOM 861 C C . ASP A 1 111 ? 7.133 -1.755 7.923 1.00 90.69 111 ASP A C 1
ATOM 863 O O . ASP A 1 111 ? 8.116 -1.704 8.664 1.00 90.69 111 ASP A O 1
ATOM 867 N N . MET A 1 112 ? 6.436 -0.649 7.632 1.00 86.38 112 MET A N 1
ATOM 868 C CA . MET A 1 112 ? 6.806 0.669 8.162 1.00 86.38 112 MET A CA 1
ATOM 869 C C . MET A 1 112 ? 6.713 0.749 9.690 1.00 86.38 112 MET A C 1
ATOM 871 O O . MET A 1 112 ? 7.609 1.301 10.332 1.00 86.38 112 MET A O 1
ATOM 875 N N . LYS A 1 113 ? 5.656 0.195 10.295 1.00 88.88 113 LYS A N 1
ATOM 876 C CA . LYS A 1 113 ? 5.501 0.168 11.757 1.00 88.88 113 LYS A CA 1
ATOM 877 C C . LYS A 1 113 ? 6.610 -0.641 12.429 1.00 88.88 113 LYS A C 1
ATOM 879 O O . LYS A 1 113 ? 7.125 -0.199 13.457 1.00 88.88 113 LYS A O 1
ATOM 884 N N . ASN A 1 114 ? 7.018 -1.767 11.838 1.00 89.88 114 ASN A N 1
ATOM 885 C CA . ASN A 1 114 ? 8.181 -2.533 12.291 1.00 89.88 114 ASN A CA 1
ATOM 886 C C . ASN A 1 114 ? 9.457 -1.686 12.241 1.00 89.88 114 ASN A C 1
ATOM 888 O O . ASN A 1 114 ? 10.125 -1.544 13.259 1.00 89.88 114 ASN A O 1
ATOM 892 N N . LEU A 1 115 ? 9.733 -1.015 11.118 1.00 86.62 115 LEU A N 1
ATOM 893 C CA . LEU A 1 115 ? 10.910 -0.144 10.984 1.00 86.62 115 LEU A CA 1
ATOM 894 C C . LEU A 1 115 ? 10.941 0.995 12.016 1.00 86.62 115 LEU A C 1
ATOM 896 O O . LEU A 1 115 ? 12.012 1.394 12.480 1.00 86.62 115 LEU A O 1
ATOM 900 N N . VAL A 1 116 ? 9.782 1.562 12.363 1.00 84.81 116 VAL A N 1
ATOM 901 C CA . VAL A 1 116 ? 9.679 2.599 13.404 1.00 84.81 116 VAL A CA 1
ATOM 902 C C . VAL A 1 116 ? 9.918 2.006 14.791 1.00 84.81 116 VAL A C 1
ATOM 904 O O . VAL A 1 116 ? 10.610 2.620 15.605 1.00 84.81 116 VAL A O 1
ATOM 907 N N . LYS A 1 117 ? 9.369 0.819 15.065 1.00 83.44 117 LYS A N 1
ATOM 908 C CA . LYS A 1 117 ? 9.571 0.105 16.328 1.00 83.44 117 LYS A CA 1
ATOM 909 C C . LYS A 1 117 ? 11.049 -0.247 16.526 1.00 83.44 117 LYS A C 1
ATOM 911 O O . LYS A 1 117 ? 11.605 0.079 17.571 1.00 83.44 117 LYS A O 1
ATOM 916 N N . ASP A 1 118 ? 11.696 -0.804 15.508 1.00 80.25 118 ASP A N 1
ATOM 917 C CA . ASP A 1 118 ? 13.108 -1.195 15.550 1.00 80.25 118 ASP A CA 1
ATOM 918 C C . ASP A 1 118 ? 14.026 0.016 15.757 1.00 80.25 118 ASP A C 1
ATOM 920 O O . ASP A 1 118 ? 14.925 -0.024 16.595 1.00 80.25 118 ASP A O 1
ATOM 924 N N . ARG A 1 119 ? 13.751 1.146 15.086 1.00 77.25 119 ARG A N 1
ATOM 925 C CA . ARG A 1 119 ? 14.494 2.398 15.316 1.00 77.25 119 ARG A CA 1
ATOM 926 C C . ARG A 1 119 ? 14.337 2.941 16.733 1.00 77.25 119 ARG A C 1
ATOM 928 O O . ARG A 1 119 ? 15.313 3.432 17.291 1.00 77.25 119 ARG A O 1
ATOM 935 N N . LYS A 1 120 ? 13.142 2.846 17.328 1.00 76.00 120 LYS A N 1
ATOM 936 C CA . LYS A 1 120 ? 12.935 3.237 18.732 1.00 76.00 120 LYS A CA 1
ATOM 937 C C . LYS A 1 120 ? 13.718 2.350 19.703 1.00 76.00 120 LYS A C 1
ATOM 939 O O . LYS A 1 120 ? 14.141 2.849 20.736 1.00 76.00 120 LYS A O 1
ATOM 944 N N . HIS A 1 121 ? 13.918 1.073 19.379 1.00 64.88 121 HIS A N 1
ATOM 945 C CA . HIS A 1 121 ? 14.696 0.151 20.211 1.00 64.88 121 HIS A CA 1
ATOM 946 C C . HIS A 1 121 ? 16.215 0.268 20.010 1.00 64.88 121 HIS A C 1
ATOM 948 O O . HIS A 1 121 ? 16.957 -0.031 20.936 1.00 64.88 121 HIS A O 1
ATOM 954 N N . ALA A 1 122 ? 16.688 0.709 18.841 1.00 66.94 122 ALA A N 1
ATOM 955 C CA . ALA A 1 122 ? 18.119 0.840 18.543 1.00 66.94 122 ALA A CA 1
ATOM 956 C C . ALA A 1 122 ? 18.759 2.158 19.030 1.00 66.94 122 ALA A C 1
ATOM 958 O O . ALA A 1 122 ? 19.981 2.277 19.028 1.00 66.94 122 ALA A O 1
ATOM 959 N N . GLY A 1 123 ? 17.950 3.157 19.395 1.00 59.97 123 GLY A N 1
ATOM 960 C CA . GLY A 1 123 ? 18.408 4.488 19.818 1.00 59.97 123 GLY A CA 1
ATOM 961 C C . GLY A 1 123 ? 18.150 4.827 21.289 1.00 59.97 123 GLY A C 1
ATOM 962 O O . GLY A 1 123 ? 18.146 6.013 21.615 1.00 59.97 123 GLY A O 1
ATOM 963 N N . GLY A 1 124 ? 17.866 3.829 22.134 1.00 44.69 124 GLY A N 1
ATOM 964 C CA . GLY A 1 124 ? 17.570 3.982 23.564 1.00 44.69 124 GLY A CA 1
ATOM 965 C C . GLY A 1 124 ? 18.637 3.373 24.458 1.00 44.69 124 GLY A C 1
ATOM 966 O O . GLY A 1 124 ? 19.183 2.317 24.069 1.00 44.69 124 GLY A O 1
#

Sequence (124 aa):
MGVRDVLNSKPWIAWTVALLAVGVAVLFYIRGNSQSAPDSMDKLSQMVTIRCTETGQEWEMNRGQLMELLMYQPGMIDPTKGIPSKFAEGRPTGVIVDKGVWQETVKYVNDMKNLVKDRKHAGG

Radius of gyration: 25.05 Å; Cα contacts (8 Å, |Δi|>4): 108; chains: 1; bounding box: 66×23×66 Å

Foldseek 3Di:
DDPVVVCVVCVVVVVVVVVVVVVVVVVCVVVVVVPPDCPDPVNQQDWFWKAFQPPRDIDIDGNVVLLVQCLPDPDADDLCQAFQDPVPVGGRRIAGPDSVVRVVSSVVSRVVVVVVVVVVVVPD

Mean predicted aligned error: 12.26 Å

Nearest PDB structures (foldseek):
  8f8z-assembly2_B  TM=7.246E-01  e=1.096E+00  Homo sapiens
  4qxb-assembly2_C  TM=6.674E-01  e=1.525E+00  Mus musculus
  8f8z-assembly1_A  TM=7.161E-01  e=1.861E+00  Homo sapiens
  3pur-assembly2_C  TM=7.521E-01  e=3.160E+00  Caenorhabditis elegans
  3n9m-assembly1_A  TM=7.546E-01  e=3.376E+00  Caenorhabditis elegans